Protein AF-A0A7Y0XBA5-F1 (afdb_monomer)

InterPro domains:
  IPR010269 Type VI secretion system TssC-like [PTHR35565] (1-89)
  IPR044031 TssC1, N-terminal [PF05943] (1-89)

Mean predicted aligned error: 7.0 Å

pLDDT: mean 85.48, std 8.88, range [58.78, 97.0]

Sequence (89 aa):
LDRQISDQLSEVMHHPELQKLEGSWRGLNYLVMNSETSSTLKVRMMSMTKKELHKDLSKAVEFDQSQIFKKVYESEFGSAGGELYGALI

Organism: Vibrio parahaemolyticus (NCBI:txid670)

Secondary structure (DSSP, 8-state):
-HHHHHHHHHHHHT-HHHHHHHHHHHHHHHHHHTS--STT---------HHHHHHHHHHSSSGGGSHHHIIIIIHHHSSTT----S---

Structure (mmCIF, N/CA/C/O backbone):
data_AF-A0A7Y0XBA5-F1
#
_entry.id   AF-A0A7Y0XBA5-F1
#
loop_
_atom_site.group_PDB
_atom_site.id
_atom_site.type_symbol
_atom_site.label_atom_id
_atom_site.label_alt_id
_atom_site.label_comp_id
_atom_site.label_asym_id
_atom_site.label_entity_id
_atom_site.label_seq_id
_atom_site.pdbx_PDB_ins_code
_atom_site.Cartn_x
_atom_site.Cartn_y
_atom_site.Cartn_z
_atom_site.occupancy
_atom_site.B_iso_or_equiv
_atom_site.auth_seq_id
_atom_site.auth_comp_id
_atom_site.auth_asym_id
_atom_site.auth_atom_id
_atom_site.pdbx_PDB_model_num
ATOM 1 N N . LEU A 1 1 ? -21.683 -8.582 31.535 1.00 81.44 1 LEU A N 1
ATOM 2 C CA . LEU A 1 1 ? -20.229 -8.564 31.274 1.00 81.44 1 LEU A CA 1
ATOM 3 C C . LEU A 1 1 ? -19.967 -8.585 29.773 1.00 81.44 1 LEU A C 1
ATOM 5 O O . LEU A 1 1 ? -19.531 -7.565 29.263 1.00 81.44 1 LEU A O 1
ATOM 9 N N . ASP A 1 2 ? -20.372 -9.628 29.048 1.00 91.31 2 ASP A N 1
ATOM 10 C CA . ASP A 1 2 ? -20.136 -9.741 27.592 1.00 91.31 2 ASP A CA 1
ATOM 11 C C . ASP A 1 2 ? -20.671 -8.576 26.758 1.00 91.31 2 ASP A C 1
ATOM 13 O O . ASP A 1 2 ? -20.013 -8.135 25.819 1.00 91.31 2 ASP A O 1
ATOM 17 N N . ARG A 1 3 ? -21.833 -8.025 27.129 1.00 91.94 3 ARG A N 1
ATOM 18 C CA . ARG A 1 3 ? -22.393 -6.843 26.460 1.00 91.94 3 ARG A CA 1
ATOM 19 C C . ARG A 1 3 ? -21.479 -5.622 26.581 1.00 91.94 3 ARG A C 1
ATOM 21 O O . ARG A 1 3 ? -21.183 -4.996 25.580 1.00 91.94 3 ARG A O 1
ATOM 28 N N . GLN A 1 4 ? -20.966 -5.344 27.779 1.00 92.31 4 GLN A N 1
ATOM 29 C CA . GLN A 1 4 ? -20.072 -4.203 28.006 1.00 92.31 4 GLN A CA 1
ATOM 30 C C . GLN A 1 4 ? -18.736 -4.371 27.271 1.00 92.31 4 GLN A C 1
ATOM 32 O O . GLN A 1 4 ? -18.210 -3.408 26.724 1.00 92.31 4 GLN A O 1
ATOM 37 N N . ILE 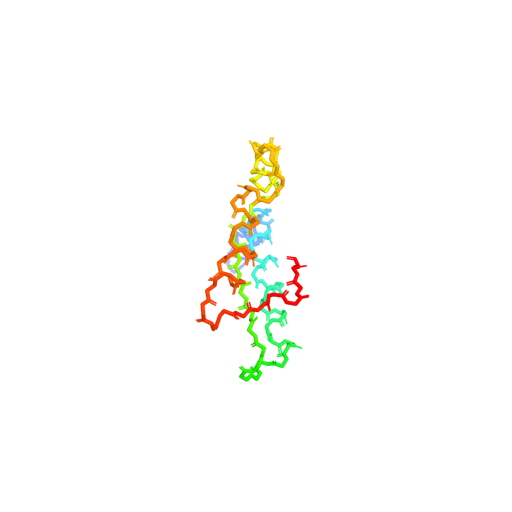A 1 5 ? -18.212 -5.599 27.219 1.00 93.12 5 ILE A N 1
ATOM 38 C CA . ILE A 1 5 ? -16.995 -5.919 26.460 1.00 93.12 5 ILE A CA 1
ATOM 39 C C . ILE A 1 5 ? -17.245 -5.749 24.956 1.00 93.12 5 ILE A C 1
ATOM 41 O O . ILE A 1 5 ? -16.415 -5.168 24.261 1.00 93.12 5 ILE A O 1
ATOM 45 N N . SER A 1 6 ? -18.392 -6.218 24.461 1.00 94.50 6 SER A N 1
ATOM 46 C CA . SER A 1 6 ? -18.773 -6.090 23.050 1.00 94.50 6 SER A CA 1
ATOM 47 C C . SER A 1 6 ? -18.946 -4.631 22.645 1.00 94.50 6 SER A C 1
ATOM 49 O O . SER A 1 6 ? -18.435 -4.237 21.602 1.00 94.50 6 SER A O 1
ATOM 51 N N . ASP A 1 7 ? -19.602 -3.823 23.481 1.00 93.88 7 ASP A N 1
ATOM 52 C CA . ASP A 1 7 ? -19.803 -2.394 23.231 1.00 93.88 7 ASP A CA 1
ATOM 53 C C . ASP A 1 7 ? -18.449 -1.671 23.134 1.00 93.88 7 ASP A C 1
ATOM 55 O O . ASP A 1 7 ? -18.197 -0.929 22.186 1.00 93.88 7 ASP A O 1
ATOM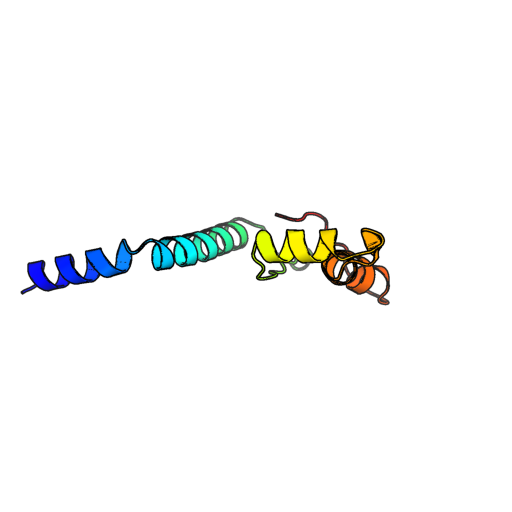 59 N N . GLN A 1 8 ? -17.523 -1.963 24.051 1.00 92.81 8 GLN A N 1
ATOM 60 C CA . GLN A 1 8 ? -16.206 -1.332 24.051 1.00 92.81 8 GLN A CA 1
ATOM 61 C C . GLN A 1 8 ? -15.304 -1.802 22.903 1.00 92.81 8 GLN A C 1
ATOM 63 O O . GLN A 1 8 ? -14.573 -1.001 22.321 1.00 92.81 8 GLN A O 1
ATOM 68 N N . LEU A 1 9 ? -15.364 -3.085 22.541 1.00 92.81 9 LEU A N 1
ATOM 69 C CA . LEU A 1 9 ? -14.668 -3.595 21.363 1.00 92.81 9 LEU A CA 1
ATOM 70 C C . LEU A 1 9 ? -15.233 -2.967 20.085 1.00 92.81 9 LEU A C 1
ATOM 72 O O . LEU A 1 9 ? -14.470 -2.603 19.194 1.00 92.81 9 LEU A O 1
ATOM 76 N N . SER A 1 10 ? -16.556 -2.817 20.005 1.00 94.38 10 SER A N 1
ATOM 77 C CA . SER A 1 10 ? -17.229 -2.214 18.860 1.00 94.38 10 SER A CA 1
ATOM 78 C C . SER A 1 10 ? -16.756 -0.779 18.630 1.00 94.38 10 SER A C 1
ATOM 80 O O . SER A 1 10 ? -16.425 -0.443 17.499 1.00 94.38 10 SER A O 1
ATOM 82 N N . GLU A 1 11 ? -16.626 0.035 19.679 1.00 94.00 11 GLU A N 1
ATOM 83 C CA . GLU A 1 11 ? -16.082 1.400 19.572 1.00 94.00 11 GLU A CA 1
ATOM 84 C C . GLU A 1 11 ? -14.671 1.425 18.962 1.00 94.00 11 GLU A C 1
ATOM 86 O O . GLU A 1 11 ? -14.389 2.206 18.054 1.00 94.00 11 GLU A O 1
ATOM 91 N N . VAL A 1 12 ? -13.788 0.520 19.396 1.00 93.19 12 VAL A N 1
ATOM 92 C CA . VAL A 1 12 ? -12.425 0.428 18.848 1.00 93.19 12 VAL A CA 1
ATOM 93 C C . VAL A 1 12 ? -12.449 -0.037 17.390 1.00 93.19 12 VAL A C 1
ATOM 95 O O . VAL A 1 12 ? -11.789 0.564 16.544 1.00 93.19 12 VAL A O 1
ATOM 98 N N . MET A 1 13 ? -13.233 -1.073 17.080 1.00 93.00 13 MET A N 1
ATOM 99 C CA . MET A 1 13 ? -13.339 -1.650 15.734 1.00 93.00 13 MET A CA 1
ATOM 100 C C . MET A 1 13 ? -13.980 -0.694 14.720 1.00 93.00 13 MET A C 1
ATOM 102 O O . MET A 1 13 ? -13.642 -0.729 13.538 1.00 93.00 13 MET A O 1
ATOM 106 N N . HIS A 1 14 ? -14.886 0.177 15.168 1.00 94.75 14 HIS A N 1
ATOM 107 C CA . HIS A 1 14 ? -15.530 1.182 14.322 1.00 94.75 14 HIS A CA 1
ATOM 108 C C . HIS A 1 14 ? -14.776 2.512 14.272 1.00 94.75 14 HIS A C 1
ATOM 110 O O . HIS A 1 14 ? -15.207 3.435 13.580 1.00 94.75 14 HIS A O 1
ATOM 116 N N . HIS A 1 15 ? -13.626 2.617 14.944 1.00 97.00 15 HIS A N 1
ATOM 117 C CA . HIS A 1 15 ? -12.817 3.821 14.883 1.00 97.00 15 HIS A CA 1
ATOM 118 C C . HIS A 1 15 ? -12.320 4.061 13.442 1.00 97.00 15 HIS A C 1
ATOM 120 O O . HIS A 1 15 ? -11.709 3.169 12.841 1.00 97.00 15 HIS A O 1
ATOM 126 N N . PRO A 1 16 ? -12.519 5.262 12.867 1.00 95.06 16 PRO A N 1
ATOM 127 C CA . PRO A 1 16 ? -12.267 5.520 11.446 1.00 95.06 16 PRO A CA 1
ATOM 128 C C . PRO A 1 16 ? -10.804 5.307 11.037 1.00 95.06 16 PRO A C 1
ATOM 130 O O . PRO A 1 16 ? -10.525 4.890 9.912 1.00 95.06 16 PRO A O 1
ATOM 133 N N . GLU A 1 17 ? -9.853 5.557 11.940 1.00 93.12 17 GLU A N 1
ATOM 134 C CA . GLU A 1 17 ? -8.433 5.304 11.668 1.00 93.12 17 GLU A CA 1
ATOM 135 C C . GLU A 1 17 ? -8.120 3.809 11.573 1.00 93.12 17 GLU A C 1
ATOM 137 O O . GLU A 1 17 ? -7.375 3.396 10.679 1.00 93.12 17 GLU A O 1
ATOM 142 N N . LEU A 1 18 ? -8.727 2.995 12.445 1.00 93.75 18 LEU A N 1
ATOM 143 C CA . LEU A 1 18 ? -8.540 1.549 12.428 1.00 93.75 18 LEU A CA 1
ATOM 144 C C . LEU A 1 18 ? -9.198 0.950 11.189 1.00 93.75 18 LEU A C 1
ATOM 146 O O . LEU A 1 18 ? -8.547 0.195 10.477 1.00 93.75 18 LEU A O 1
ATOM 150 N N . GLN A 1 19 ? -10.428 1.356 10.868 1.00 95.06 19 GLN A N 1
ATOM 151 C CA . GLN A 1 19 ? -11.121 0.891 9.666 1.00 95.06 19 GLN A CA 1
ATOM 152 C C . GLN A 1 19 ? -10.369 1.245 8.381 1.00 95.06 19 GLN A C 1
ATOM 154 O O . GLN A 1 19 ? -10.306 0.439 7.454 1.00 95.06 19 GLN A O 1
ATOM 159 N N . LYS A 1 20 ? -9.757 2.433 8.306 1.00 92.56 20 LYS A N 1
ATOM 160 C CA . LYS A 1 20 ? -8.951 2.828 7.145 1.00 92.56 20 LYS A CA 1
ATOM 161 C C . LYS A 1 20 ? -7.706 1.952 6.993 1.00 92.56 20 LYS A C 1
ATOM 163 O O . LYS A 1 20 ? -7.374 1.538 5.878 1.00 92.56 20 LYS A O 1
ATOM 168 N N . LEU A 1 21 ? -7.017 1.681 8.100 1.00 92.25 21 LEU A N 1
ATOM 169 C CA . LEU A 1 21 ? -5.851 0.803 8.114 1.00 92.25 21 LEU A CA 1
ATOM 170 C C . LEU A 1 21 ? -6.257 -0.632 7.754 1.00 92.25 21 LEU A C 1
ATOM 172 O O . LEU A 1 21 ? -5.700 -1.215 6.826 1.00 92.25 21 LEU A O 1
ATOM 176 N N . GLU A 1 22 ? -7.265 -1.168 8.436 1.00 93.81 22 GLU A N 1
ATOM 177 C CA . GLU A 1 22 ? -7.799 -2.512 8.227 1.00 93.81 22 GLU A CA 1
ATOM 178 C C . GLU A 1 22 ? -8.286 -2.700 6.790 1.00 93.81 22 GLU A C 1
ATOM 180 O O . GLU A 1 22 ? 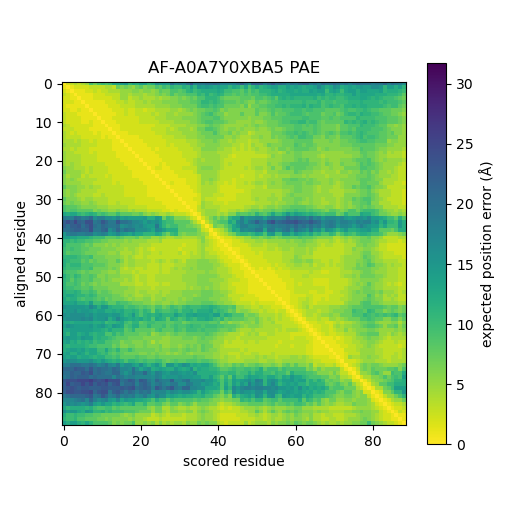-7.925 -3.687 6.156 1.00 93.81 22 GLU A O 1
ATOM 185 N N . GLY A 1 23 ? -9.040 -1.746 6.238 1.00 91.94 23 GLY A N 1
ATOM 186 C CA . GLY A 1 23 ? -9.510 -1.785 4.855 1.00 91.94 23 GLY A CA 1
ATOM 187 C C . GLY A 1 23 ? -8.363 -1.835 3.844 1.00 91.94 23 GLY A C 1
ATOM 188 O O . GLY A 1 23 ? -8.421 -2.614 2.894 1.00 91.94 23 GLY A O 1
ATOM 189 N N . SER A 1 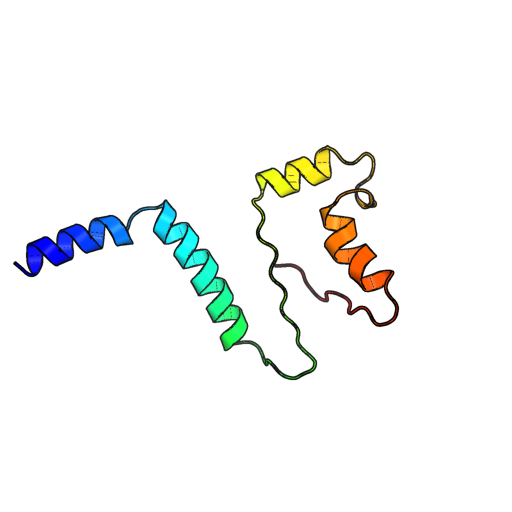24 ? -7.284 -1.082 4.084 1.00 91.94 24 SER A N 1
ATOM 190 C CA . SER A 1 24 ? -6.094 -1.096 3.220 1.00 91.94 24 SER A CA 1
ATOM 191 C C . SER A 1 24 ? -5.400 -2.465 3.238 1.00 91.94 24 SER A C 1
ATOM 193 O O . SER A 1 24 ? -5.087 -3.024 2.187 1.00 91.94 24 SER A O 1
ATOM 195 N N . TRP A 1 25 ? -5.213 -3.051 4.424 1.00 92.94 25 TRP A N 1
ATOM 196 C CA . TRP A 1 25 ? -4.564 -4.358 4.573 1.00 92.94 25 TRP A CA 1
ATOM 197 C C . TRP A 1 25 ? -5.441 -5.521 4.116 1.00 92.94 25 TRP A C 1
ATOM 199 O O . TRP A 1 25 ? -4.943 -6.450 3.483 1.00 92.94 25 TRP A O 1
ATOM 209 N N . ARG A 1 26 ? -6.748 -5.475 4.385 1.00 94.38 26 ARG A N 1
ATOM 210 C CA . ARG A 1 26 ? -7.699 -6.479 3.895 1.00 94.38 26 ARG A CA 1
ATOM 211 C C . ARG A 1 26 ? -7.818 -6.441 2.379 1.00 94.38 26 ARG A C 1
ATOM 213 O O . ARG A 1 26 ? -7.853 -7.505 1.772 1.00 94.38 26 ARG A O 1
ATOM 220 N N . GLY A 1 27 ? -7.821 -5.252 1.774 1.00 91.75 27 GLY A N 1
ATOM 221 C CA . GLY A 1 27 ? -7.782 -5.089 0.320 1.00 91.75 27 GLY A CA 1
ATOM 222 C C . GLY A 1 27 ? -6.514 -5.685 -0.295 1.00 91.75 27 GLY A C 1
ATOM 223 O O . GLY A 1 27 ? -6.600 -6.455 -1.249 1.00 91.75 27 GLY A O 1
ATOM 224 N N . LEU A 1 28 ? -5.345 -5.415 0.299 1.00 90.88 28 LEU A N 1
ATOM 225 C CA . LEU A 1 28 ? -4.082 -6.024 -0.132 1.00 90.88 28 LEU A CA 1
ATOM 226 C C . LEU A 1 28 ? -4.102 -7.552 0.017 1.00 90.88 28 LEU A C 1
ATOM 228 O O . LEU A 1 28 ? -3.721 -8.265 -0.906 1.00 90.88 28 LEU A O 1
ATOM 232 N N . ASN A 1 29 ? -4.576 -8.062 1.155 1.00 91.50 29 ASN A N 1
ATOM 233 C CA . ASN A 1 29 ? -4.697 -9.499 1.381 1.00 91.50 29 ASN A CA 1
ATOM 234 C C . ASN A 1 29 ? -5.648 -10.147 0.366 1.00 91.50 29 ASN A C 1
ATOM 236 O O . ASN A 1 29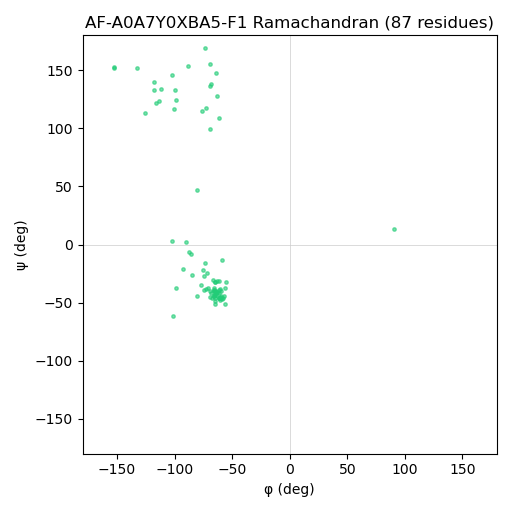 ? -5.342 -11.204 -0.174 1.00 91.50 29 ASN A O 1
ATOM 240 N N . TYR A 1 30 ? -6.773 -9.496 0.059 1.00 92.62 30 TYR A N 1
ATOM 241 C CA . TYR A 1 30 ? -7.690 -9.947 -0.982 1.00 92.62 30 TYR A CA 1
ATOM 242 C C . TYR A 1 30 ? -7.000 -10.009 -2.350 1.00 92.62 30 TYR A C 1
ATOM 244 O O . TYR A 1 30 ? -7.115 -11.022 -3.034 1.00 92.62 30 TYR A O 1
ATOM 252 N N . LEU A 1 31 ? -6.243 -8.975 -2.731 1.00 89.44 31 LEU A N 1
ATOM 253 C CA . LEU A 1 31 ? -5.500 -8.956 -3.993 1.00 89.44 31 LEU A CA 1
ATOM 254 C C . LEU A 1 31 ? -4.504 -10.120 -4.076 1.00 89.44 31 LEU A C 1
ATOM 256 O O . LEU A 1 31 ? -4.476 -10.824 -5.080 1.00 89.44 31 LEU A O 1
ATOM 260 N N . VAL A 1 32 ? -3.722 -10.351 -3.020 1.00 88.38 32 VAL A N 1
ATOM 261 C CA . VAL A 1 32 ? -2.718 -11.425 -2.980 1.00 88.38 32 VAL A CA 1
ATOM 262 C C . VAL A 1 32 ? -3.369 -12.807 -3.032 1.00 88.38 32 VAL A C 1
ATOM 264 O O . VAL A 1 32 ? -2.920 -13.656 -3.792 1.00 88.38 32 VAL A O 1
ATOM 267 N N . MET A 1 33 ? -4.439 -13.034 -2.265 1.00 89.50 33 MET A N 1
ATOM 268 C CA . MET A 1 33 ? -5.098 -14.346 -2.177 1.00 89.50 33 MET A CA 1
ATOM 269 C C . MET A 1 33 ? -5.881 -14.724 -3.438 1.00 89.50 33 MET A C 1
ATOM 271 O O . MET A 1 33 ? -6.099 -15.907 -3.681 1.00 89.50 33 MET A O 1
ATOM 275 N N . ASN A 1 34 ? -6.310 -13.739 -4.230 1.00 88.69 34 ASN A N 1
ATOM 276 C CA . ASN A 1 34 ? -7.059 -13.962 -5.471 1.00 88.69 34 ASN A CA 1
ATOM 277 C C . ASN A 1 34 ? -6.200 -13.808 -6.736 1.00 88.69 34 ASN A C 1
ATOM 279 O O . ASN A 1 34 ? -6.730 -13.902 -7.842 1.00 88.69 34 ASN A O 1
ATOM 283 N N . SER A 1 35 ? -4.897 -13.562 -6.594 1.00 84.94 35 SER A N 1
ATOM 284 C CA . SER A 1 35 ? -3.962 -13.523 -7.719 1.00 84.94 35 SER A CA 1
ATOM 285 C C . SER A 1 35 ? -3.159 -14.817 -7.775 1.00 84.94 35 SER A C 1
ATOM 287 O O . SER A 1 35 ? -2.817 -15.389 -6.741 1.00 84.94 35 SER A O 1
ATOM 289 N N . GLU A 1 36 ? -2.826 -15.280 -8.981 1.00 77.12 36 GLU A N 1
ATOM 290 C CA . GLU A 1 36 ? -1.950 -16.439 -9.143 1.00 77.12 36 GLU A CA 1
ATOM 291 C C . GLU A 1 36 ? -0.525 -16.067 -8.702 1.00 77.12 36 GLU A C 1
ATOM 293 O O . GLU A 1 36 ? 0.229 -15.433 -9.434 1.00 77.12 36 GLU A O 1
ATOM 298 N N . THR A 1 37 ? -0.147 -16.446 -7.484 1.00 64.06 37 THR A N 1
ATOM 299 C CA . THR A 1 37 ? 1.188 -16.223 -6.906 1.00 64.06 37 THR A CA 1
ATOM 300 C C . THR A 1 37 ? 2.204 -17.261 -7.398 1.00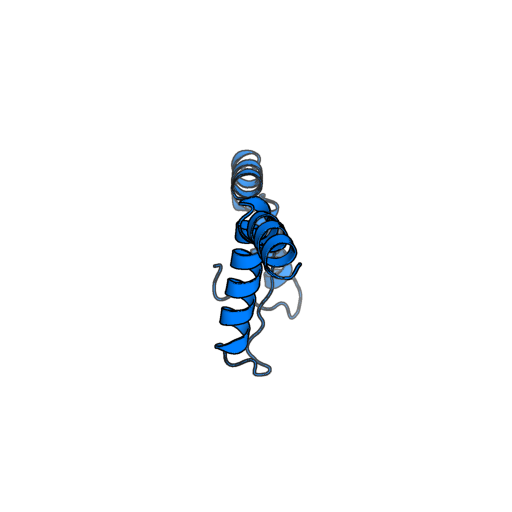 64.06 37 THR A C 1
ATOM 302 O O . THR A 1 37 ? 2.943 -17.856 -6.613 1.00 64.06 37 THR A O 1
ATOM 305 N N . SER A 1 38 ? 2.247 -17.517 -8.709 1.00 69.94 38 SER A N 1
ATOM 306 C CA . SER A 1 38 ? 3.326 -18.308 -9.309 1.00 69.94 38 SER A CA 1
ATOM 307 C C . SER A 1 38 ? 4.628 -17.503 -9.369 1.00 69.94 38 SER A C 1
ATOM 309 O O . SER A 1 38 ? 4.657 -16.295 -9.128 1.00 69.94 38 SER A O 1
ATOM 311 N N . SER A 1 39 ? 5.746 -18.163 -9.690 1.00 69.12 39 SER A N 1
ATOM 312 C CA . SER A 1 39 ? 7.089 -17.556 -9.703 1.00 69.12 39 SER A CA 1
ATOM 313 C C . SER A 1 39 ? 7.244 -16.362 -10.653 1.00 69.12 39 SER A C 1
ATOM 315 O O . SER A 1 39 ? 8.246 -15.654 -10.580 1.00 69.12 39 SER A O 1
ATOM 317 N N . THR A 1 40 ? 6.282 -16.150 -11.552 1.00 76.31 40 THR A N 1
ATOM 318 C CA . THR A 1 40 ? 6.271 -15.062 -12.533 1.00 76.31 40 THR A CA 1
ATOM 319 C C . THR A 1 40 ? 5.533 -13.812 -12.058 1.00 76.31 40 THR A C 1
ATOM 321 O O . THR A 1 40 ? 5.794 -12.738 -12.592 1.00 76.31 40 THR A O 1
ATOM 324 N N . LEU A 1 41 ? 4.628 -13.912 -11.073 1.00 82.06 41 LEU A N 1
ATOM 325 C CA . LEU A 1 41 ? 3.890 -12.757 -10.557 1.00 82.06 41 LEU A CA 1
ATOM 326 C C . LEU A 1 41 ? 4.503 -12.274 -9.243 1.00 82.06 41 LEU A C 1
ATOM 328 O O . LEU A 1 41 ? 4.466 -12.965 -8.226 1.00 82.06 41 LEU A O 1
ATOM 332 N N . LYS A 1 42 ? 5.015 -11.040 -9.242 1.00 83.38 42 LYS A N 1
ATOM 333 C CA . LYS A 1 42 ? 5.512 -10.384 -8.029 1.00 83.38 42 LYS A CA 1
ATOM 334 C C . LYS A 1 42 ? 4.682 -9.155 -7.712 1.00 83.38 42 LYS A C 1
ATOM 336 O O . LYS A 1 42 ? 4.606 -8.218 -8.500 1.00 83.38 42 LYS A O 1
ATOM 341 N N . VAL A 1 43 ? 4.096 -9.149 -6.520 1.00 85.69 43 VAL A N 1
ATOM 342 C CA . VAL A 1 43 ? 3.385 -7.994 -5.970 1.00 85.69 43 VAL A CA 1
ATOM 343 C C . VAL A 1 43 ? 4.329 -7.272 -5.018 1.00 85.69 43 VAL A C 1
ATOM 345 O O . VAL A 1 43 ? 4.856 -7.878 -4.085 1.00 85.69 43 VAL A O 1
ATOM 348 N N . ARG A 1 44 ? 4.551 -5.975 -5.242 1.00 86.25 44 ARG A N 1
ATOM 349 C CA . ARG A 1 44 ? 5.338 -5.123 -4.344 1.00 86.25 44 ARG A CA 1
ATOM 350 C C . ARG A 1 44 ? 4.452 -4.018 -3.789 1.00 86.25 44 ARG A C 1
ATOM 352 O O . ARG A 1 44 ? 3.622 -3.465 -4.502 1.00 86.25 44 ARG A O 1
ATOM 359 N N . MET A 1 45 ? 4.633 -3.711 -2.510 1.00 87.50 45 MET A N 1
ATOM 360 C CA . MET A 1 45 ? 3.848 -2.706 -1.800 1.00 87.50 45 MET A CA 1
ATOM 361 C C . MET A 1 45 ? 4.730 -1.511 -1.452 1.00 87.50 45 MET A C 1
ATOM 363 O O . MET A 1 45 ? 5.846 -1.671 -0.958 1.00 87.50 45 MET A O 1
ATOM 367 N N . MET A 1 46 ? 4.213 -0.310 -1.702 1.00 87.94 46 MET A N 1
ATOM 368 C CA . MET A 1 46 ? 4.846 0.943 -1.317 1.00 87.94 46 MET A CA 1
ATOM 369 C C . MET A 1 46 ? 3.854 1.762 -0.494 1.00 87.94 46 MET A C 1
ATOM 371 O O . MET A 1 46 ? 2.838 2.226 -1.006 1.00 87.94 46 MET A O 1
ATOM 375 N N . SER A 1 47 ? 4.155 1.946 0.790 1.00 88.25 47 SER A N 1
ATOM 376 C CA . SER A 1 47 ? 3.331 2.766 1.677 1.00 88.25 47 SER A CA 1
ATOM 377 C C . SER A 1 47 ? 3.573 4.249 1.394 1.00 88.25 47 SER A C 1
ATOM 379 O O . SER A 1 47 ? 4.680 4.747 1.599 1.00 88.25 47 SER A O 1
ATOM 381 N N . MET A 1 48 ? 2.545 4.950 0.910 1.00 89.38 48 MET A N 1
ATOM 382 C CA . MET A 1 48 ? 2.546 6.406 0.768 1.00 89.38 48 MET A CA 1
ATOM 383 C C . MET A 1 48 ? 1.134 6.976 0.851 1.00 89.38 48 MET A C 1
ATOM 385 O O . MET A 1 48 ? 0.154 6.342 0.458 1.00 89.38 48 MET A O 1
ATOM 389 N N . THR A 1 49 ? 1.021 8.219 1.299 1.00 90.81 49 THR A N 1
ATOM 390 C CA . THR A 1 49 ? -0.229 8.972 1.217 1.00 90.81 49 THR A CA 1
ATOM 391 C C . THR A 1 49 ? -0.336 9.731 -0.106 1.00 90.81 49 THR A C 1
ATOM 393 O O . THR A 1 49 ? 0.654 10.176 -0.685 1.00 90.81 49 THR A O 1
ATOM 396 N N . LYS A 1 50 ? -1.570 10.003 -0.552 1.00 88.81 50 LYS A N 1
ATOM 397 C CA . LYS A 1 50 ? -1.829 10.851 -1.731 1.00 88.81 50 LYS A CA 1
ATOM 398 C C . LYS A 1 50 ? -1.192 12.244 -1.618 1.00 88.81 50 LYS A C 1
ATOM 400 O O . LYS A 1 50 ? -0.793 12.825 -2.623 1.00 88.81 50 LYS A O 1
ATOM 405 N N . LYS A 1 51 ? -1.096 12.787 -0.398 1.00 92.44 51 LYS A N 1
ATOM 406 C CA . LYS A 1 51 ? -0.459 14.087 -0.143 1.00 92.44 51 LYS A CA 1
ATOM 407 C C . LYS A 1 51 ? 1.050 14.024 -0.370 1.00 92.44 51 LYS A C 1
ATOM 409 O O . LYS A 1 51 ? 1.595 14.946 -0.963 1.00 92.44 51 LYS A O 1
ATOM 414 N N . GLU A 1 52 ? 1.704 12.956 0.079 1.00 90.25 52 GLU A N 1
ATOM 415 C CA . GLU A 1 52 ? 3.137 12.742 -0.152 1.00 90.25 52 GLU A CA 1
ATOM 416 C C . GLU A 1 52 ? 3.432 12.532 -1.633 1.00 90.25 52 GLU A C 1
ATOM 418 O O . GLU A 1 52 ? 4.327 13.191 -2.151 1.00 90.25 52 GLU A O 1
ATOM 423 N N . LEU A 1 53 ? 2.625 11.721 -2.327 1.00 90.06 53 LEU A N 1
ATOM 424 C CA . LEU A 1 53 ? 2.729 11.532 -3.775 1.00 90.06 53 LEU A CA 1
ATOM 425 C C . LEU A 1 53 ? 2.622 12.864 -4.525 1.00 90.06 53 LEU A C 1
ATOM 427 O O . LEU A 1 53 ? 3.475 13.199 -5.340 1.00 90.06 53 LEU A O 1
ATOM 431 N N . HIS A 1 54 ? 1.588 13.652 -4.222 1.00 90.12 54 HIS A N 1
ATOM 432 C CA . HIS A 1 54 ? 1.399 14.949 -4.863 1.00 90.12 54 HIS A CA 1
ATOM 433 C C . HIS A 1 54 ? 2.546 15.914 -4.551 1.00 90.12 54 HIS A C 1
ATOM 435 O O . HIS A 1 54 ? 3.013 16.623 -5.433 1.00 90.12 54 HIS A O 1
ATOM 441 N N . LYS A 1 55 ? 3.024 15.934 -3.304 1.00 90.94 55 LYS A N 1
ATOM 442 C CA . LYS A 1 55 ? 4.148 16.781 -2.902 1.00 90.94 55 LYS A CA 1
ATOM 443 C C . LYS A 1 55 ? 5.440 16.395 -3.622 1.00 90.94 55 LYS A C 1
ATOM 445 O O . LYS A 1 55 ? 6.194 17.290 -3.985 1.00 90.94 55 LYS A O 1
ATOM 450 N N . ASP A 1 56 ? 5.695 15.102 -3.806 1.00 88.94 56 ASP A N 1
ATOM 451 C CA . ASP A 1 56 ? 6.878 14.610 -4.517 1.00 88.94 56 ASP A CA 1
ATOM 452 C C . ASP A 1 56 ? 6.842 15.015 -5.995 1.00 88.94 56 ASP A C 1
ATOM 454 O O . ASP A 1 56 ? 7.787 15.627 -6.4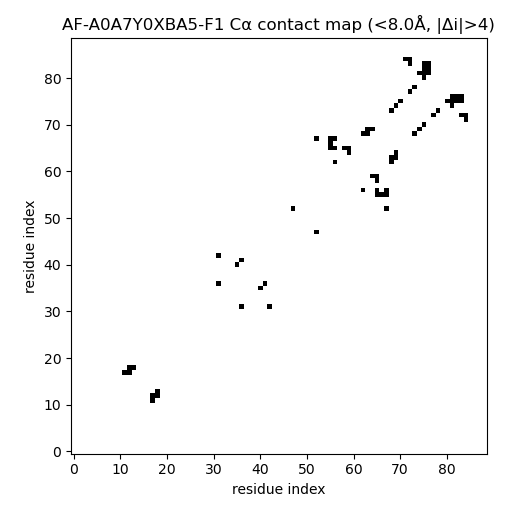90 1.00 88.94 56 ASP A O 1
ATOM 458 N N . LEU A 1 57 ? 5.706 14.788 -6.662 1.00 87.12 57 LEU A N 1
ATOM 459 C CA . LEU A 1 57 ? 5.515 15.152 -8.067 1.00 87.12 57 LEU A CA 1
ATOM 460 C C . LEU A 1 57 ? 5.569 16.669 -8.298 1.00 87.12 57 LEU A C 1
ATOM 462 O O . LEU A 1 57 ? 6.181 17.112 -9.260 1.00 87.12 57 LEU A O 1
ATOM 466 N N . SER A 1 58 ? 4.977 17.470 -7.408 1.00 87.88 58 SER A N 1
ATOM 467 C CA . SER A 1 58 ? 4.963 18.936 -7.535 1.00 87.88 58 SER A CA 1
ATOM 468 C C . SER A 1 58 ? 6.301 19.596 -7.186 1.00 87.88 58 SER A C 1
ATOM 470 O O . SER A 1 58 ? 6.529 20.743 -7.560 1.00 87.88 58 SER A O 1
ATOM 472 N N . LYS A 1 59 ? 7.167 18.923 -6.416 1.00 89.00 59 LYS A N 1
ATOM 473 C CA . LYS A 1 59 ? 8.499 19.440 -6.059 1.00 89.00 59 LYS A CA 1
ATOM 474 C C . LYS A 1 59 ? 9.540 19.131 -7.137 1.00 89.00 59 LYS A C 1
ATOM 476 O O . LYS A 1 59 ? 10.550 19.830 -7.214 1.00 89.00 59 LYS A O 1
ATOM 481 N N . ALA A 1 60 ? 9.332 18.074 -7.914 1.00 87.50 60 ALA A N 1
ATOM 482 C CA . ALA A 1 60 ? 10.232 17.706 -8.992 1.00 87.50 60 ALA A CA 1
ATOM 483 C C . ALA A 1 60 ? 10.176 18.752 -10.119 1.00 87.50 60 ALA A C 1
ATOM 485 O O . ALA A 1 60 ? 9.105 19.252 -10.457 1.00 87.50 60 ALA A O 1
ATOM 486 N N . VAL A 1 61 ? 11.340 19.103 -10.677 1.00 83.75 61 VAL A N 1
ATOM 487 C CA . VAL A 1 61 ? 11.435 20.048 -11.808 1.00 83.75 61 VAL A CA 1
ATOM 488 C C . VAL A 1 61 ? 10.785 19.443 -13.053 1.00 83.75 61 VAL A C 1
ATOM 490 O O . VAL A 1 61 ? 10.064 20.121 -13.778 1.00 83.75 61 VAL A O 1
ATOM 493 N N . GLU A 1 62 ? 11.001 18.144 -13.241 1.00 85.69 62 GLU A N 1
ATOM 494 C CA . GLU A 1 62 ? 10.384 17.305 -14.261 1.00 85.69 62 GLU A CA 1
ATOM 495 C C . GLU A 1 62 ? 9.876 16.021 -13.591 1.00 85.69 62 GLU A C 1
ATOM 497 O O . GLU A 1 62 ? 10.393 15.598 -12.552 1.00 85.69 62 GLU A O 1
ATOM 502 N N . PHE A 1 63 ? 8.831 15.406 -14.148 1.00 79.88 63 PHE A N 1
ATOM 503 C CA . PHE A 1 63 ? 8.147 14.274 -13.507 1.00 79.88 63 PHE A CA 1
ATOM 504 C C . PHE A 1 63 ? 9.054 13.043 -13.322 1.00 79.88 63 PHE A C 1
ATOM 506 O O . PHE A 1 63 ? 8.897 12.298 -12.351 1.00 79.88 63 PHE A O 1
ATOM 513 N N . ASP A 1 64 ? 10.011 12.843 -14.225 1.00 79.75 64 ASP A N 1
ATOM 514 C CA . ASP A 1 64 ? 10.989 11.753 -14.235 1.00 79.75 64 ASP A CA 1
ATOM 515 C C . ASP A 1 64 ? 12.083 11.917 -13.164 1.00 79.75 64 ASP A C 1
ATOM 517 O O . ASP A 1 64 ? 12.741 10.955 -12.771 1.00 79.75 64 ASP A O 1
ATOM 521 N N . GLN A 1 65 ? 12.225 13.116 -12.600 1.00 83.94 65 GLN A N 1
ATOM 522 C CA . GLN A 1 65 ? 13.128 13.378 -11.480 1.00 83.94 65 GLN A CA 1
ATOM 523 C C . GLN A 1 65 ? 12.486 13.117 -10.108 1.00 83.94 65 GLN A C 1
ATOM 525 O O . GLN A 1 65 ? 13.179 13.180 -9.086 1.00 83.94 65 GLN A O 1
ATOM 530 N N . SER A 1 66 ? 11.181 12.824 -10.064 1.00 88.31 66 SER A N 1
ATOM 531 C CA . SER A 1 66 ? 10.461 12.517 -8.823 1.00 88.31 66 SER A CA 1
ATOM 532 C C . SER A 1 66 ? 10.975 11.230 -8.167 1.00 88.31 66 SER A C 1
ATOM 534 O O . SER A 1 66 ? 11.385 10.283 -8.840 1.00 88.31 66 SER A O 1
ATOM 536 N N . GLN A 1 67 ? 10.946 11.161 -6.834 1.00 85.62 67 GLN A N 1
ATOM 537 C CA . GLN A 1 67 ? 11.397 9.967 -6.111 1.00 85.62 67 GLN A CA 1
ATOM 538 C C . GLN A 1 67 ? 10.504 8.762 -6.412 1.00 85.62 67 GLN A C 1
ATOM 540 O O . GLN A 1 67 ? 10.996 7.633 -6.454 1.00 85.62 67 GLN A O 1
ATOM 545 N N . ILE A 1 68 ? 9.208 8.989 -6.652 1.00 87.50 68 ILE A N 1
ATOM 546 C CA . ILE A 1 68 ? 8.305 7.939 -7.128 1.00 87.50 68 ILE A CA 1
ATOM 547 C C . ILE A 1 68 ? 8.770 7.380 -8.472 1.00 87.50 68 ILE A C 1
ATOM 549 O O . ILE A 1 68 ? 8.870 6.160 -8.606 1.00 87.50 68 ILE A O 1
ATOM 553 N N . PHE A 1 69 ? 9.096 8.235 -9.443 1.00 85.56 69 PHE A N 1
ATOM 554 C CA . PHE A 1 69 ? 9.528 7.765 -10.756 1.00 85.56 69 PHE A CA 1
ATOM 555 C C . PHE A 1 69 ? 10.829 6.969 -10.666 1.00 85.56 69 PHE A C 1
ATOM 557 O O . PHE A 1 69 ? 10.924 5.884 -11.231 1.00 85.56 69 PHE A O 1
ATOM 564 N N . LYS A 1 70 ? 11.798 7.423 -9.868 1.00 84.31 70 LYS A N 1
ATOM 565 C CA . LYS A 1 70 ? 13.050 6.679 -9.669 1.00 84.31 70 LYS A CA 1
ATOM 566 C C . LYS A 1 70 ? 12.837 5.301 -9.043 1.00 84.31 70 LYS A C 1
ATOM 568 O O . LYS A 1 70 ? 13.493 4.335 -9.425 1.00 84.31 70 LYS A O 1
ATOM 573 N N . LYS A 1 71 ? 11.912 5.182 -8.088 1.00 83.19 71 LYS A N 1
ATOM 574 C CA . LYS A 1 71 ? 11.617 3.906 -7.411 1.00 83.19 71 LYS A CA 1
ATOM 575 C C . LYS A 1 71 ? 10.828 2.931 -8.277 1.00 83.19 71 LYS A C 1
ATOM 577 O O . LYS A 1 71 ? 11.072 1.732 -8.209 1.00 83.19 71 LYS A O 1
ATOM 582 N N . VAL A 1 72 ? 9.872 3.431 -9.056 1.00 83.69 72 VAL A N 1
ATOM 583 C CA . VAL A 1 72 ? 9.039 2.591 -9.925 1.00 83.69 72 VAL A CA 1
ATOM 584 C C . VAL A 1 72 ? 9.779 2.251 -11.216 1.00 83.69 72 VAL A C 1
ATOM 586 O O . VAL A 1 72 ? 9.753 1.112 -11.660 1.00 83.69 72 VAL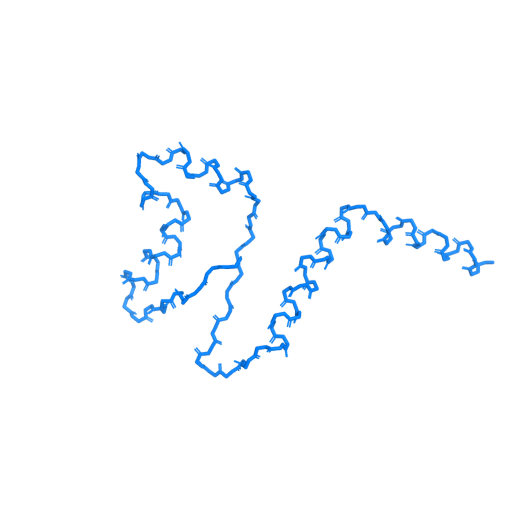 A O 1
ATOM 589 N N . TYR A 1 73 ? 10.434 3.227 -11.829 1.00 78.12 73 TYR A N 1
ATOM 590 C CA . TYR A 1 73 ? 10.993 3.086 -13.165 1.00 78.12 73 TYR A CA 1
ATOM 591 C C . TYR A 1 73 ? 12.501 2.848 -13.131 1.00 78.12 73 TYR A C 1
ATOM 593 O O . TYR A 1 73 ? 12.960 1.796 -13.555 1.00 78.12 73 TYR A O 1
ATOM 601 N N . GLU A 1 74 ? 13.284 3.784 -12.594 1.00 72.50 74 GLU A N 1
ATOM 602 C CA . GLU A 1 74 ? 14.753 3.749 -12.704 1.00 72.50 74 GLU A CA 1
ATOM 603 C C . GLU A 1 74 ? 15.379 2.564 -11.951 1.00 72.50 74 GLU A C 1
ATOM 605 O O . GLU A 1 74 ? 16.284 1.911 -12.461 1.00 72.50 74 GLU A O 1
ATOM 610 N N . SER A 1 75 ? 14.852 2.238 -10.769 1.00 71.25 75 SER A N 1
ATOM 611 C CA . SER A 1 75 ? 15.374 1.159 -9.919 1.00 71.25 75 SER A CA 1
ATOM 612 C C . SER A 1 75 ? 15.228 -0.223 -10.561 1.00 71.25 75 SER A C 1
ATOM 614 O O . SER A 1 75 ? 16.083 -1.081 -10.356 1.00 71.25 75 SER A O 1
ATOM 616 N N . GLU A 1 76 ? 14.183 -0.435 -11.363 1.00 68.25 76 GLU A N 1
ATOM 617 C CA . GLU A 1 76 ? 13.943 -1.708 -12.048 1.00 68.25 76 GLU A CA 1
ATOM 618 C C . GLU A 1 76 ? 14.412 -1.698 -13.507 1.00 68.25 76 GLU A C 1
ATOM 620 O O . GLU A 1 76 ? 14.947 -2.691 -13.982 1.00 68.25 76 GLU A O 1
ATOM 625 N N . PHE A 1 77 ? 14.259 -0.587 -14.231 1.00 63.41 77 PHE A N 1
ATOM 626 C CA . PHE A 1 77 ? 14.677 -0.488 -15.633 1.00 63.41 77 PHE A CA 1
ATOM 627 C C . PHE A 1 77 ? 16.198 -0.317 -15.774 1.00 63.41 77 PHE A C 1
ATOM 629 O O . PHE A 1 77 ? 16.797 -0.822 -16.720 1.00 63.41 77 PHE A O 1
ATOM 636 N N . GLY A 1 78 ? 16.836 0.398 -14.842 1.00 60.62 78 GLY A N 1
ATOM 637 C CA . GLY A 1 78 ? 18.268 0.715 -14.876 1.00 60.62 78 GLY A CA 1
ATOM 638 C C . GLY A 1 78 ? 19.179 -0.355 -14.268 1.00 60.62 78 GLY A C 1
ATOM 639 O O . GLY A 1 78 ? 20.401 -0.254 -14.384 1.00 60.62 78 GLY A O 1
ATOM 640 N N . SER A 1 79 ? 18.610 -1.380 -13.631 1.00 67.62 79 SER A N 1
ATOM 641 C CA . SER A 1 79 ? 19.360 -2.431 -12.940 1.00 67.62 79 SER A CA 1
ATOM 642 C C . SER A 1 79 ? 19.465 -3.686 -13.806 1.00 67.62 79 SER A C 1
ATOM 644 O O . SER A 1 79 ? 18.470 -4.164 -14.348 1.00 67.62 79 SER A O 1
ATOM 646 N N . ALA A 1 80 ? 20.665 -4.262 -13.930 1.00 58.78 80 ALA A N 1
ATOM 647 C CA . ALA A 1 80 ? 20.862 -5.506 -14.673 1.00 58.78 80 ALA A CA 1
ATOM 648 C C . ALA A 1 80 ? 20.050 -6.651 -14.032 1.00 58.78 80 ALA A C 1
ATOM 650 O O . ALA A 1 80 ? 20.381 -7.115 -12.942 1.00 58.78 80 ALA A O 1
ATOM 651 N N . GLY A 1 81 ? 18.984 -7.088 -14.713 1.00 68.69 81 GLY A N 1
ATOM 652 C CA . GLY A 1 81 ? 18.050 -8.110 -14.223 1.00 68.69 81 GLY A CA 1
ATOM 653 C C . GLY A 1 81 ? 16.843 -7.576 -13.441 1.00 68.69 81 GLY A C 1
ATOM 654 O O . GLY A 1 81 ? 16.172 -8.367 -12.783 1.00 68.69 81 GLY A O 1
ATOM 655 N N . GLY A 1 82 ? 16.571 -6.268 -13.482 1.00 67.69 82 GLY A N 1
ATOM 656 C CA . GLY A 1 82 ? 15.379 -5.695 -12.858 1.00 67.69 82 GLY A CA 1
ATOM 657 C C . GLY A 1 82 ? 14.079 -6.079 -13.574 1.00 67.69 82 GLY A C 1
ATOM 658 O O . GLY A 1 82 ? 14.068 -6.443 -14.753 1.00 67.69 82 GLY A O 1
ATOM 659 N N . GLU A 1 83 ? 12.972 -6.043 -12.834 1.00 73.06 83 GLU A N 1
ATOM 660 C CA . GLU A 1 83 ? 11.672 -6.527 -13.298 1.00 73.06 83 GLU A CA 1
ATOM 661 C C . GLU A 1 83 ? 10.696 -5.368 -13.442 1.00 73.06 83 GLU A C 1
ATOM 663 O O . GLU A 1 83 ? 10.419 -4.634 -12.495 1.00 73.06 83 GLU A O 1
ATOM 668 N N . LEU A 1 84 ? 10.138 -5.213 -14.639 1.00 77.25 84 LEU A N 1
ATOM 669 C CA . LEU A 1 84 ? 9.220 -4.120 -14.929 1.00 77.25 84 LEU A CA 1
ATOM 670 C C . LEU A 1 84 ? 7.898 -4.296 -14.176 1.00 77.25 84 LEU A C 1
ATOM 672 O O . LEU A 1 84 ? 7.294 -5.371 -14.185 1.00 77.25 84 LEU A O 1
ATOM 676 N N . TYR A 1 85 ? 7.400 -3.206 -13.592 1.00 84.50 85 TYR A N 1
ATOM 677 C CA . TYR A 1 85 ? 6.035 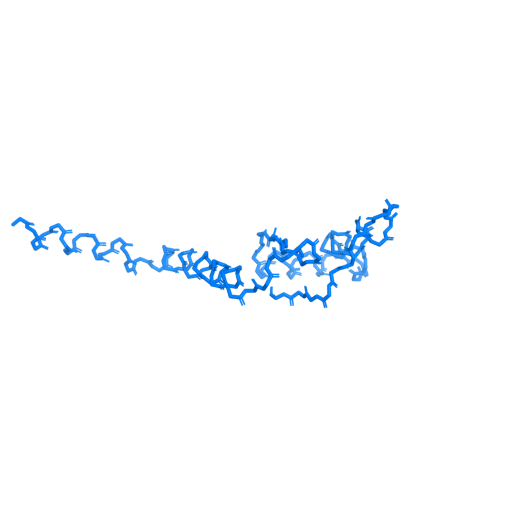-3.169 -13.078 1.00 84.50 85 TYR A CA 1
ATOM 678 C C . TYR A 1 85 ? 5.048 -3.112 -14.245 1.00 84.50 85 TYR A C 1
ATOM 680 O O . TYR A 1 85 ? 5.025 -2.144 -15.002 1.00 84.50 85 TYR A O 1
ATOM 688 N N . GLY A 1 86 ? 4.206 -4.138 -14.374 1.00 82.81 86 GLY A N 1
ATOM 689 C CA . GLY A 1 86 ? 3.141 -4.160 -15.382 1.00 82.81 86 GLY A CA 1
ATOM 690 C C . GLY A 1 86 ? 1.960 -3.242 -15.048 1.00 82.81 86 GLY A C 1
ATOM 691 O O . GLY A 1 86 ? 1.276 -2.771 -15.952 1.00 82.81 86 GLY A O 1
ATOM 692 N N . ALA A 1 87 ? 1.719 -2.974 -13.760 1.00 85.44 87 ALA A N 1
ATOM 693 C CA . ALA A 1 87 ? 0.630 -2.121 -13.294 1.00 85.44 87 ALA A CA 1
ATOM 694 C C . ALA A 1 87 ? 0.957 -1.458 -11.945 1.00 85.44 87 ALA A C 1
ATOM 696 O O . ALA A 1 87 ? 1.695 -2.014 -11.130 1.00 85.44 87 ALA A O 1
ATOM 697 N N . LEU A 1 88 ? 0.355 -0.289 -11.712 1.00 87.19 88 LEU A N 1
ATOM 698 C CA . LEU A 1 88 ? 0.288 0.403 -10.422 1.00 87.19 88 LEU A CA 1
ATOM 699 C C . LEU A 1 88 ? -1.186 0.516 -10.018 1.00 87.19 88 LEU A C 1
ATOM 701 O O . LEU A 1 88 ? -2.013 0.891 -10.852 1.00 87.19 88 LEU A O 1
ATOM 705 N N . ILE A 1 89 ? -1.494 0.183 -8.763 1.00 83.94 89 ILE A N 1
ATOM 706 C CA . ILE A 1 89 ? -2.850 0.155 -8.189 1.00 83.94 89 ILE A CA 1
ATOM 707 C C . ILE A 1 89 ? -2.918 1.140 -7.025 1.00 83.94 89 ILE A C 1
ATOM 709 O O . ILE A 1 89 ? -1.965 1.137 -6.212 1.00 83.94 89 ILE A O 1
#

Foldseek 3Di:
DVVVVVVVVVCVCPDPVNCVVVVVVVVVVVVVVPDDPDPPDDDDDDDDDPVVVVVQCVPDPHNCRGPVNCVQPVVQPVDDNRDHDPDDD

Radius of gyration: 19.1 Å; Cα contacts (8 Å, |Δi|>4): 39; chains: 1; bounding box: 43×38×47 Å

Solvent-accessible surface area (backbone atoms only — not comparable to full-atom values): 5558 Å² total; per-residue (Å²): 108,70,65,62,53,50,54,56,49,46,56,57,63,67,30,68,70,51,42,55,51,49,51,53,54,51,52,50,51,50,53,58,74,76,43,79,78,47,100,85,53,83,88,84,88,80,94,78,51,73,66,58,54,50,51,41,48,71,68,27,94,45,68,75,69,11,67,66,38,36,62,64,44,46,59,19,73,72,35,96,86,44,68,79,73,90,75,87,134

Nearest PDB structures (foldseek):
  5urx-assembly1_1B  TM=9.204E-01  e=6.347E-05  Myxococcus xanthus DK 1622
  3j9g-assembly1_B  TM=9.218E-01  e=7.280E-05  Vibrio cholerae O1 biovar El Tor str. N16961